Protein AF-A0A3D2Z417-F1 (afdb_monomer)

Solvent-accessible surface area (backbone atoms only — not comparable to full-atom values): 5834 Å² total; per-residue (Å²): 133,97,72,77,84,84,85,52,86,84,72,57,54,69,69,59,54,50,52,57,68,69,42,74,78,79,80,70,71,60,71,89,81,50,54,72,67,56,51,47,53,55,50,50,54,53,52,51,54,52,44,29,57,76,44,46,31,40,59,68,61,33,19,65,74,72,74,44,57,58,68,60,50,50,56,51,30,62,75,69,73,53,69,51,70,85,32,41,72,71,96,75,128

Radius of gyration: 19.37 Å; Cα contacts (8 Å, |Δi|>4): 46; chains: 1; bounding box: 45×49×48 Å

Structure (mmCIF, N/CA/C/O backbone):
data_AF-A0A3D2Z417-F1
#
_entry.id   AF-A0A3D2Z417-F1
#
loop_
_atom_site.group_PDB
_atom_site.id
_atom_site.type_symbol
_atom_site.label_atom_id
_atom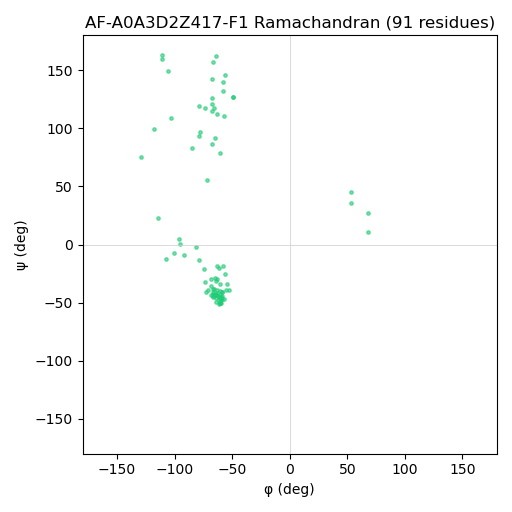_site.label_alt_id
_atom_site.label_comp_id
_atom_site.label_asym_id
_atom_site.label_entity_id
_atom_site.label_seq_id
_atom_site.pdbx_PDB_ins_code
_atom_site.Cartn_x
_atom_site.Cartn_y
_atom_site.Cartn_z
_atom_site.occupancy
_atom_site.B_iso_or_equiv
_atom_site.auth_seq_id
_atom_site.auth_comp_id
_atom_site.auth_asym_id
_atom_site.auth_atom_id
_atom_site.pdbx_PDB_model_num
ATOM 1 N N . VAL A 1 1 ? 5.316 -42.670 -35.918 1.00 49.94 1 VAL A N 1
ATOM 2 C CA . VAL A 1 1 ? 5.918 -41.386 -35.488 1.00 49.94 1 VAL A CA 1
ATOM 3 C C . VAL A 1 1 ? 4.851 -40.638 -34.706 1.00 49.94 1 VAL A C 1
ATOM 5 O O . VAL A 1 1 ? 3.831 -40.302 -35.289 1.00 49.94 1 VAL A O 1
ATOM 8 N N . LEU A 1 2 ? 4.998 -40.511 -33.386 1.00 52.06 2 LEU A N 1
ATOM 9 C CA . LEU A 1 2 ? 4.012 -39.849 -32.524 1.00 52.06 2 LEU A CA 1
ATOM 10 C C . LEU A 1 2 ? 4.284 -38.339 -32.537 1.00 52.06 2 LEU A C 1
ATOM 12 O O . LEU A 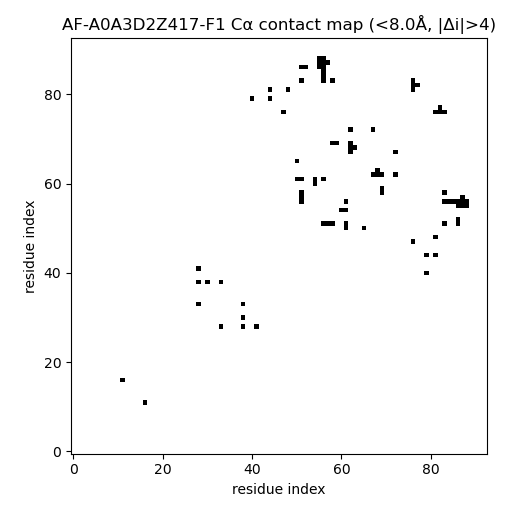1 2 ? 5.002 -37.830 -31.685 1.00 52.06 2 LEU A O 1
ATOM 16 N N . GLY A 1 3 ? 3.777 -37.646 -33.555 1.00 58.31 3 GLY A N 1
ATOM 17 C CA . GLY A 1 3 ? 3.831 -36.188 -33.655 1.00 58.31 3 GLY A CA 1
ATOM 18 C C . GLY A 1 3 ? 2.413 -35.642 -33.678 1.00 58.31 3 GLY A C 1
ATOM 19 O O . GLY A 1 3 ? 1.753 -35.712 -34.711 1.00 58.31 3 GLY A O 1
ATOM 20 N N . GLY A 1 4 ? 1.926 -35.164 -32.533 1.00 76.25 4 GLY A N 1
ATOM 21 C CA . GLY A 1 4 ? 0.651 -34.451 -32.465 1.00 76.25 4 GLY A CA 1
ATOM 22 C C . GLY A 1 4 ? 0.695 -33.138 -33.263 1.00 76.25 4 GLY A C 1
ATOM 23 O O . GLY A 1 4 ? 1.783 -32.658 -33.595 1.00 76.25 4 GLY A O 1
ATOM 24 N N . PRO A 1 5 ? -0.469 -32.557 -33.596 1.00 82.62 5 PRO A N 1
ATOM 25 C CA . PRO A 1 5 ? -0.537 -31.301 -34.334 1.00 82.62 5 PRO A CA 1
ATOM 26 C C . PRO A 1 5 ? 0.200 -30.172 -33.596 1.00 82.62 5 PRO A C 1
ATOM 28 O O . PRO A 1 5 ? 0.132 -30.057 -32.373 1.00 82.62 5 PRO A O 1
ATOM 31 N N . ILE A 1 6 ? 0.917 -29.341 -34.359 1.00 83.62 6 ILE A N 1
ATOM 32 C CA . ILE A 1 6 ? 1.613 -28.153 -33.850 1.00 83.62 6 ILE A CA 1
ATOM 33 C C . ILE A 1 6 ? 0.559 -27.142 -33.396 1.00 83.62 6 ILE A C 1
ATOM 35 O O . ILE A 1 6 ? -0.167 -26.613 -34.236 1.00 83.62 6 ILE A O 1
ATOM 39 N N . LEU A 1 7 ? 0.516 -26.855 -32.094 1.00 83.38 7 LEU A N 1
ATOM 40 C CA . LEU A 1 7 ? -0.343 -25.817 -31.526 1.00 83.38 7 LEU A CA 1
ATOM 41 C C . LEU A 1 7 ? 0.122 -24.431 -31.994 1.00 83.38 7 LEU A C 1
ATOM 43 O O . LEU A 1 7 ? 1.288 -24.059 -31.839 1.00 83.38 7 LEU A O 1
ATOM 47 N N . ARG A 1 8 ? -0.799 -23.660 -32.565 1.00 83.62 8 ARG A N 1
ATOM 48 C CA . ARG A 1 8 ? -0.636 -22.270 -32.999 1.00 83.62 8 ARG A CA 1
ATOM 49 C C . ARG A 1 8 ? -1.453 -21.348 -32.099 1.00 83.62 8 ARG A C 1
ATOM 51 O O . ARG A 1 8 ? -2.388 -21.768 -31.430 1.00 83.62 8 ARG A O 1
ATOM 58 N N . ALA A 1 9 ? -1.142 -20.052 -32.130 1.00 78.06 9 ALA A N 1
ATOM 59 C CA . ALA A 1 9 ? -1.863 -19.047 -31.342 1.00 78.06 9 ALA A CA 1
ATOM 60 C C . ALA A 1 9 ? -3.385 -19.021 -31.613 1.00 78.06 9 ALA A C 1
ATOM 62 O O . ALA A 1 9 ? -4.149 -18.651 -30.728 1.00 78.06 9 ALA A O 1
ATOM 63 N N . ASN A 1 10 ? -3.821 -19.453 -32.802 1.00 82.94 10 ASN A N 1
ATOM 64 C CA . ASN A 1 10 ? -5.235 -19.533 -33.182 1.00 82.94 10 ASN A CA 1
ATOM 65 C C . ASN A 1 10 ? -5.964 -20.760 -32.613 1.00 82.94 10 ASN A C 1
ATOM 67 O O . ASN A 1 10 ? -7.188 -20.795 -32.653 1.00 82.94 10 ASN A O 1
ATOM 71 N N . ASP A 1 11 ? -5.236 -21.745 -32.080 1.00 88.00 11 ASP A N 1
ATOM 72 C CA . ASP A 1 11 ? -5.828 -22.926 -31.438 1.00 88.00 11 ASP A CA 1
ATOM 73 C C . ASP A 1 11 ? -6.246 -22.637 -29.989 1.00 88.00 11 ASP A C 1
ATOM 75 O O . ASP A 1 11 ? -6.783 -23.505 -29.303 1.00 88.00 11 ASP A O 1
ATOM 79 N N . VAL A 1 12 ? -5.990 -21.415 -29.508 1.00 86.31 12 VAL A N 1
ATOM 80 C CA . VAL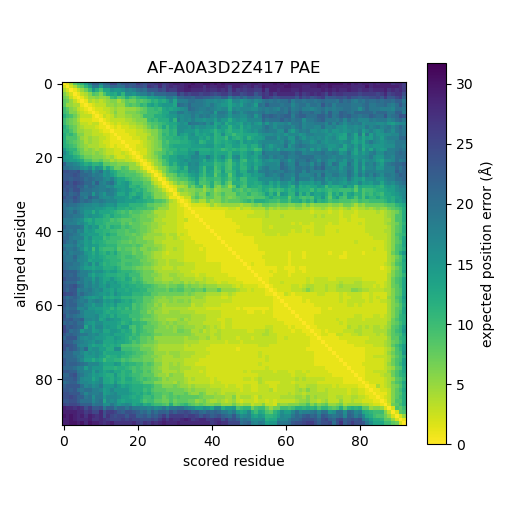 A 1 12 ? -6.429 -20.948 -28.197 1.00 86.31 12 VAL A CA 1
ATOM 81 C C . VAL A 1 12 ? -7.937 -20.686 -28.260 1.00 86.31 12 VAL A C 1
ATOM 83 O O . VAL A 1 12 ? -8.364 -19.795 -29.000 1.00 86.31 12 VAL A O 1
ATOM 86 N N . PRO A 1 13 ? -8.756 -21.412 -27.477 1.00 87.94 13 PRO A N 1
ATOM 87 C CA . PRO A 1 13 ? -10.193 -21.200 -27.451 1.00 87.94 13 PRO A CA 1
ATOM 88 C C . PRO A 1 13 ? -10.547 -19.749 -27.100 1.00 87.94 13 PRO A C 1
ATOM 90 O O . PRO A 1 13 ? -9.863 -19.116 -26.281 1.00 87.94 13 PRO A O 1
ATOM 93 N N . PRO A 1 14 ? -11.631 -19.205 -27.675 1.00 82.38 14 PRO A N 1
ATOM 94 C CA . PRO A 1 14 ? -12.018 -17.815 -27.468 1.00 82.38 14 PRO A CA 1
ATOM 95 C C . PRO A 1 14 ? -12.366 -17.505 -26.004 1.00 82.38 14 PRO A C 1
ATOM 97 O O . PRO A 1 14 ? -12.370 -16.341 -25.611 1.00 82.38 14 PRO A O 1
ATOM 100 N N . GLU A 1 15 ? -12.648 -18.509 -25.171 1.00 83.44 15 GLU A N 1
ATOM 101 C CA . GLU A 1 15 ? -12.831 -18.356 -23.722 1.00 83.44 15 GLU A CA 1
ATOM 102 C C . GLU A 1 15 ? -11.521 -17.950 -23.031 1.00 83.44 15 GLU A C 1
ATOM 104 O O . GLU A 1 15 ? -11.522 -17.074 -22.166 1.00 83.44 15 GLU A O 1
ATOM 109 N N . ILE A 1 16 ? -10.391 -18.535 -23.445 1.00 82.44 16 ILE A N 1
ATOM 110 C CA . ILE A 1 16 ? -9.066 -18.244 -22.877 1.00 82.44 16 ILE A CA 1
ATOM 111 C C . ILE A 1 16 ? -8.588 -16.858 -23.319 1.00 82.44 16 ILE A C 1
ATOM 113 O O . ILE A 1 16 ? -8.049 -16.102 -22.509 1.00 82.44 16 ILE A O 1
ATOM 117 N N . VAL A 1 17 ? -8.822 -16.494 -24.585 1.00 83.12 17 VAL A N 1
ATOM 118 C CA . VAL A 1 17 ? -8.499 -15.153 -25.101 1.00 83.12 17 VAL A CA 1
ATOM 119 C C . VAL A 1 17 ? -9.284 -14.085 -24.339 1.00 83.12 17 VAL A C 1
ATOM 121 O O . VAL A 1 17 ? -8.683 -13.150 -23.811 1.00 83.12 17 VAL A O 1
ATOM 124 N N . ARG A 1 18 ? -10.598 -14.281 -24.171 1.00 80.06 18 ARG A N 1
ATOM 125 C CA . ARG A 1 18 ? -11.460 -13.373 -23.399 1.00 80.06 18 ARG A CA 1
ATOM 126 C C . ARG A 1 18 ? -11.033 -13.257 -21.939 1.00 80.06 18 ARG A C 1
ATOM 128 O O . ARG A 1 18 ? -11.027 -12.160 -21.393 1.00 80.06 18 ARG A O 1
ATOM 135 N N . TRP A 1 19 ? -10.636 -14.358 -21.305 1.00 78.75 19 TRP A N 1
ATOM 136 C CA . TRP A 1 19 ? -10.110 -14.324 -19.938 1.00 78.75 19 TRP A CA 1
ATOM 137 C C . TRP A 1 19 ? -8.811 -13.517 -19.833 1.00 78.75 19 TRP A C 1
ATOM 139 O O . TRP A 1 19 ? -8.628 -12.767 -18.875 1.00 78.75 19 TRP A O 1
ATOM 149 N N . ARG A 1 20 ? -7.920 -13.625 -20.827 1.00 72.44 20 ARG A N 1
ATOM 150 C CA . ARG A 1 20 ? -6.685 -12.829 -20.892 1.00 72.44 20 ARG A CA 1
ATOM 151 C C . ARG A 1 20 ? -6.970 -11.338 -21.074 1.00 72.44 20 ARG A C 1
ATOM 153 O O . ARG A 1 20 ? -6.282 -10.531 -20.470 1.00 72.44 20 ARG A O 1
ATOM 160 N N . GLU A 1 21 ? -7.969 -10.982 -21.873 1.00 70.56 21 GLU A N 1
ATOM 161 C CA . GLU A 1 21 ? -8.375 -9.587 -22.114 1.00 70.56 21 GLU A CA 1
ATOM 162 C C . GLU A 1 21 ? -9.104 -8.963 -20.916 1.00 70.56 21 GLU A C 1
ATOM 164 O O . GLU A 1 21 ? -8.970 -7.771 -20.657 1.00 70.56 21 GLU A O 1
ATOM 169 N N . GLN A 1 22 ? -9.856 -9.767 -20.158 1.00 70.50 22 GLN A N 1
ATOM 170 C CA . GLN A 1 22 ? -10.516 -9.335 -18.921 1.00 70.50 22 GLN A CA 1
ATOM 171 C C . GLN A 1 22 ? -9.543 -9.176 -17.749 1.00 70.50 22 GLN A C 1
ATOM 173 O O . GLN A 1 22 ? -9.845 -8.470 -16.783 1.00 70.50 22 GLN A O 1
ATOM 178 N N . ARG A 1 23 ? -8.372 -9.823 -17.798 1.00 63.72 23 ARG A N 1
ATOM 179 C CA . ARG A 1 23 ? -7.297 -9.514 -16.856 1.00 63.72 23 ARG A CA 1
ATOM 180 C C . ARG A 1 23 ? -6.807 -8.111 -17.173 1.00 63.72 23 ARG A C 1
ATOM 182 O O . ARG A 1 23 ? -6.329 -7.849 -18.272 1.00 63.72 23 ARG A O 1
ATOM 189 N N . GLN A 1 24 ? -6.890 -7.221 -16.183 1.00 57.75 24 GLN A N 1
ATOM 190 C CA . GLN A 1 24 ? -6.127 -5.977 -16.230 1.00 57.75 24 GLN A CA 1
ATOM 191 C C . GLN A 1 24 ? -4.681 -6.355 -16.563 1.00 57.75 24 GLN A C 1
ATOM 193 O O . GLN A 1 24 ? -4.156 -7.246 -15.880 1.00 57.75 24 GLN A O 1
ATOM 198 N N . PRO A 1 25 ? -4.067 -5.755 -17.600 1.00 56.50 25 PRO A N 1
ATOM 199 C CA . PRO A 1 25 ? -2.703 -6.079 -17.966 1.00 56.50 25 PRO A CA 1
ATOM 200 C C . PRO A 1 25 ? -1.860 -6.011 -16.700 1.00 56.50 25 PRO A C 1
ATOM 202 O O . PRO A 1 25 ? -1.932 -5.059 -15.914 1.00 56.50 25 PRO A O 1
ATOM 205 N N . GLU A 1 26 ? -1.137 -7.090 -16.432 1.00 60.09 26 GLU A N 1
ATOM 206 C CA . GLU A 1 26 ? -0.199 -7.127 -15.332 1.00 60.09 26 GLU A CA 1
ATOM 207 C C . GLU A 1 26 ? 0.878 -6.098 -15.689 1.00 60.09 26 GLU A C 1
ATOM 209 O O . GLU A 1 26 ? 1.782 -6.411 -16.448 1.00 60.09 26 GLU A O 1
ATOM 214 N N . GLU A 1 27 ? 0.718 -4.834 -15.258 1.00 63.88 27 GLU A N 1
ATOM 215 C CA . GLU A 1 27 ? 1.729 -3.779 -15.430 1.00 63.88 27 GLU A CA 1
ATOM 216 C C . GLU A 1 27 ? 3.005 -4.212 -14.713 1.00 63.88 27 GLU A C 1
ATOM 218 O O . GLU A 1 27 ? 3.219 -3.839 -13.565 1.00 63.88 27 GLU A O 1
ATOM 223 N N . MET A 1 28 ? 3.798 -5.093 -15.306 1.00 64.19 28 MET A N 1
ATOM 224 C CA . MET A 1 28 ? 5.053 -5.520 -14.726 1.00 64.19 28 MET A CA 1
ATOM 225 C C . MET A 1 28 ? 5.956 -4.300 -14.720 1.00 64.19 28 MET A C 1
ATOM 227 O O . MET A 1 28 ? 6.267 -3.743 -15.769 1.00 64.19 28 MET A O 1
ATOM 231 N N . CYS A 1 29 ? 6.345 -3.861 -13.528 1.00 67.31 29 CYS A N 1
ATOM 232 C CA . CYS A 1 29 ? 7.444 -2.925 -13.425 1.00 67.31 29 CYS A CA 1
ATOM 233 C C . CYS A 1 29 ? 8.662 -3.586 -14.084 1.00 67.31 29 CYS A C 1
ATOM 235 O O . CYS A 1 29 ? 8.926 -4.765 -13.826 1.00 67.31 29 CYS A O 1
ATOM 237 N N . GLU A 1 30 ? 9.378 -2.875 -14.953 1.00 74.06 30 GLU A N 1
ATOM 238 C CA . GLU A 1 30 ? 10.636 -3.368 -15.507 1.00 74.06 30 GLU A CA 1
ATOM 239 C C . GLU A 1 30 ? 11.663 -3.423 -14.369 1.00 74.06 30 GLU A C 1
ATOM 241 O O . GLU A 1 30 ? 12.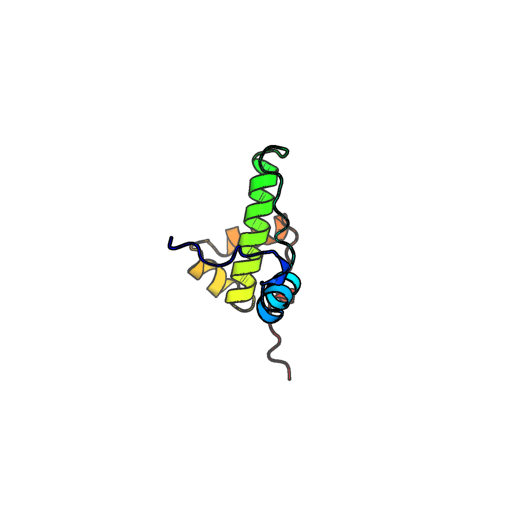397 -2.472 -14.121 1.00 74.06 30 GLU A O 1
ATOM 246 N N . LEU A 1 31 ? 11.684 -4.536 -13.626 1.00 69.19 31 LEU A N 1
ATOM 247 C CA . LEU A 1 31 ? 12.431 -4.685 -12.368 1.00 69.19 31 LEU A CA 1
ATOM 248 C C . LEU A 1 31 ? 13.945 -4.435 -12.509 1.00 69.19 31 LEU A C 1
ATOM 250 O O . LEU A 1 31 ? 14.611 -4.205 -11.506 1.00 69.19 31 LEU A O 1
ATOM 254 N N . GLY A 1 32 ? 14.488 -4.487 -13.730 1.00 74.56 32 GLY A N 1
ATOM 255 C CA . GLY A 1 32 ? 15.884 -4.152 -14.035 1.00 74.56 32 GLY A CA 1
ATOM 256 C C . GLY A 1 32 ? 16.134 -2.693 -14.438 1.00 74.56 32 GLY A C 1
ATOM 257 O O . GLY A 1 32 ? 17.290 -2.303 -14.563 1.00 74.56 32 GLY A O 1
ATOM 258 N N . ALA A 1 33 ? 15.083 -1.900 -14.654 1.00 83.00 33 ALA A N 1
ATOM 259 C CA . ALA A 1 33 ? 15.153 -0.508 -15.103 1.00 83.00 33 ALA A CA 1
ATOM 260 C C . ALA A 1 33 ? 14.798 0.506 -14.000 1.00 83.00 33 ALA A C 1
ATOM 262 O O . ALA A 1 33 ? 15.049 1.698 -14.166 1.00 83.00 33 ALA A O 1
ATOM 263 N N . VAL A 1 34 ? 14.239 0.044 -12.877 1.00 87.56 34 VAL A N 1
ATOM 264 C CA . VAL A 1 34 ? 13.847 0.890 -11.742 1.00 87.56 34 VAL A CA 1
ATOM 265 C C . VAL A 1 34 ? 14.722 0.653 -10.516 1.00 87.56 34 VAL A C 1
ATOM 267 O O . VAL A 1 34 ? 15.345 -0.398 -10.348 1.00 87.56 34 VAL A O 1
ATOM 270 N N . SER A 1 35 ? 14.744 1.623 -9.607 1.00 91.88 35 SER A N 1
ATOM 271 C CA . SER A 1 35 ? 15.377 1.452 -8.304 1.00 91.88 35 SER A CA 1
ATOM 272 C C . SER A 1 35 ? 14.634 0.420 -7.443 1.00 91.88 35 SER A C 1
ATOM 274 O O . SER A 1 35 ? 13.428 0.201 -7.574 1.00 91.88 35 SER A O 1
ATOM 276 N N . TYR A 1 36 ? 15.337 -0.174 -6.471 1.00 89.88 36 TYR A N 1
ATOM 277 C CA . TYR A 1 36 ? 14.722 -1.075 -5.485 1.00 89.88 36 TYR A CA 1
ATOM 278 C C . TYR A 1 36 ? 13.536 -0.426 -4.753 1.00 89.88 36 TYR A C 1
ATOM 280 O O . TYR A 1 36 ? 12.559 -1.097 -4.422 1.00 89.88 36 TYR A O 1
ATOM 288 N N . ARG A 1 37 ? 13.611 0.890 -4.513 1.00 90.88 37 ARG A N 1
ATOM 289 C CA . ARG A 1 37 ? 12.538 1.652 -3.872 1.00 90.88 37 ARG A CA 1
ATOM 290 C C . ARG A 1 37 ? 11.272 1.652 -4.727 1.00 90.88 37 ARG A C 1
ATOM 292 O O . ARG A 1 37 ? 10.211 1.318 -4.212 1.00 90.88 37 ARG A O 1
ATOM 299 N N . GLU A 1 38 ? 11.396 1.973 -6.009 1.00 89.81 38 GLU A N 1
ATOM 300 C CA . GLU A 1 38 ? 10.272 1.999 -6.952 1.00 89.81 38 GLU A CA 1
ATOM 301 C C . GLU A 1 38 ? 9.680 0.600 -7.152 1.00 89.81 38 GLU A C 1
ATOM 303 O O . GLU A 1 38 ? 8.464 0.427 -7.089 1.00 89.81 38 GLU A O 1
ATOM 308 N N . ALA A 1 39 ? 10.529 -0.424 -7.290 1.00 90.50 39 ALA A N 1
ATOM 309 C CA . ALA A 1 39 ? 10.083 -1.814 -7.376 1.00 90.50 39 ALA A CA 1
ATOM 310 C C . ALA A 1 39 ? 9.286 -2.240 -6.129 1.00 90.50 39 ALA A C 1
ATOM 312 O O . ALA A 1 39 ? 8.253 -2.906 -6.233 1.00 90.50 39 ALA A O 1
ATOM 313 N N . ARG A 1 40 ? 9.741 -1.827 -4.938 1.00 91.44 40 ARG A N 1
ATOM 314 C CA . ARG A 1 40 ? 9.046 -2.089 -3.674 1.00 91.44 40 ARG A CA 1
ATOM 315 C C . ARG A 1 40 ? 7.716 -1.347 -3.583 1.00 91.44 40 ARG A C 1
ATOM 317 O O . ARG A 1 40 ? 6.735 -1.942 -3.154 1.00 91.44 40 ARG A O 1
ATOM 324 N N . GLU A 1 41 ? 7.668 -0.074 -3.962 1.00 92.12 41 GLU A N 1
ATOM 325 C CA . GLU A 1 41 ? 6.431 0.719 -3.963 1.00 92.12 41 GLU A CA 1
ATOM 326 C C . GLU A 1 41 ? 5.399 0.140 -4.942 1.00 92.12 41 GLU A C 1
ATOM 328 O O . GLU A 1 41 ? 4.230 -0.016 -4.583 1.00 92.12 41 GLU A O 1
ATOM 333 N N . TRP A 1 42 ? 5.836 -0.284 -6.132 1.00 90.62 42 TRP A N 1
ATOM 334 C CA . TRP A 1 42 ? 4.993 -0.995 -7.095 1.00 90.62 42 TRP A CA 1
ATOM 335 C C . TRP A 1 42 ? 4.437 -2.303 -6.518 1.00 90.62 42 TRP A C 1
ATOM 337 O O . TRP A 1 42 ? 3.230 -2.558 -6.601 1.00 90.62 42 TRP A O 1
ATOM 347 N N . PHE A 1 43 ? 5.299 -3.115 -5.896 1.00 91.62 43 PHE A N 1
ATOM 348 C CA . PHE A 1 43 ? 4.887 -4.365 -5.259 1.00 91.62 43 PHE A CA 1
ATOM 349 C C . PHE A 1 43 ? 3.870 -4.103 -4.148 1.00 91.62 43 PHE A C 1
ATOM 351 O O . PHE A 1 43 ? 2.798 -4.709 -4.149 1.00 91.62 43 PHE A O 1
ATOM 358 N N . ASP A 1 44 ? 4.174 -3.173 -3.240 1.00 93.19 44 ASP A N 1
ATOM 359 C CA . ASP A 1 44 ? 3.312 -2.841 -2.109 1.00 93.19 44 ASP A CA 1
ATOM 360 C C . ASP A 1 44 ? 1.940 -2.369 -2.598 1.00 93.19 44 ASP A C 1
ATOM 362 O O . ASP A 1 44 ? 0.918 -2.847 -2.107 1.00 93.19 44 ASP A O 1
ATOM 366 N N . ARG A 1 45 ? 1.891 -1.502 -3.620 1.00 93.06 45 ARG A N 1
ATOM 367 C CA . ARG A 1 45 ? 0.628 -1.027 -4.200 1.00 93.06 45 ARG A CA 1
ATOM 368 C C . ARG A 1 45 ? -0.221 -2.183 -4.721 1.00 93.06 45 ARG A C 1
ATOM 370 O O . ARG A 1 45 ? -1.410 -2.263 -4.410 1.00 93.06 45 ARG A O 1
ATOM 377 N N . ARG A 1 46 ? 0.368 -3.115 -5.478 1.00 90.75 46 ARG A N 1
ATOM 378 C CA . ARG A 1 46 ? -0.371 -4.283 -5.994 1.00 90.75 46 ARG A CA 1
ATOM 379 C C . ARG A 1 46 ? -0.809 -5.224 -4.883 1.00 90.75 46 ARG A C 1
ATOM 381 O O . ARG A 1 46 ? -1.959 -5.669 -4.881 1.00 90.75 46 ARG A O 1
ATOM 388 N N . PHE A 1 47 ? 0.092 -5.518 -3.955 1.00 92.81 47 PHE A N 1
ATOM 389 C CA . PHE A 1 47 ? -0.160 -6.418 -2.841 1.00 92.81 47 PHE A CA 1
ATOM 390 C C . PHE A 1 47 ? -1.308 -5.904 -1.964 1.00 92.81 47 PHE A C 1
ATOM 392 O O . PHE A 1 47 ? -2.277 -6.629 -1.722 1.00 92.81 47 PHE A O 1
ATOM 399 N N . LEU A 1 48 ? -1.252 -4.632 -1.560 1.00 93.56 48 LEU A N 1
ATOM 400 C CA . LEU A 1 48 ? -2.252 -4.016 -0.691 1.00 93.56 48 LEU A CA 1
ATOM 401 C C . LEU A 1 48 ? -3.607 -3.861 -1.382 1.00 93.56 48 LEU A C 1
ATOM 403 O O . LEU A 1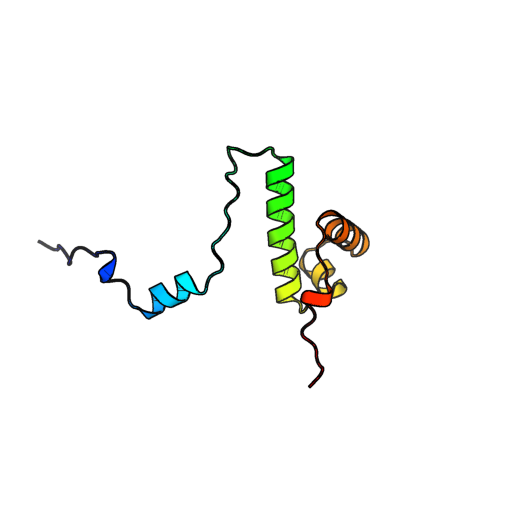 48 ? -4.620 -4.229 -0.792 1.00 93.56 48 LEU A O 1
ATOM 407 N N . CYS A 1 49 ? -3.652 -3.423 -2.644 1.00 92.25 49 CYS A N 1
ATOM 408 C CA . CYS A 1 49 ? -4.902 -3.378 -3.413 1.00 92.25 49 CYS A CA 1
ATOM 409 C C . CYS A 1 49 ? -5.551 -4.767 -3.541 1.00 92.25 49 CYS A C 1
ATOM 411 O O . CYS A 1 49 ? -6.768 -4.904 -3.419 1.00 92.25 49 CYS A O 1
ATOM 413 N N . GLY A 1 50 ? -4.756 -5.819 -3.763 1.00 91.00 50 GLY A N 1
ATOM 414 C CA . GLY A 1 50 ? -5.253 -7.196 -3.807 1.00 91.00 50 GLY A CA 1
ATOM 415 C C . GLY A 1 50 ? -5.819 -7.664 -2.464 1.00 91.00 50 GLY A C 1
ATOM 416 O O . GLY A 1 50 ? -6.899 -8.258 -2.420 1.00 91.00 50 GLY A O 1
ATOM 417 N N . ALA A 1 51 ? -5.124 -7.357 -1.368 1.00 92.31 51 ALA A N 1
ATOM 418 C CA . ALA A 1 51 ? -5.585 -7.671 -0.020 1.00 92.31 51 ALA A CA 1
ATOM 419 C C . ALA A 1 51 ? -6.880 -6.913 0.328 1.00 92.31 51 ALA A C 1
ATOM 421 O O . ALA A 1 51 ? -7.836 -7.517 0.814 1.00 92.31 51 ALA A O 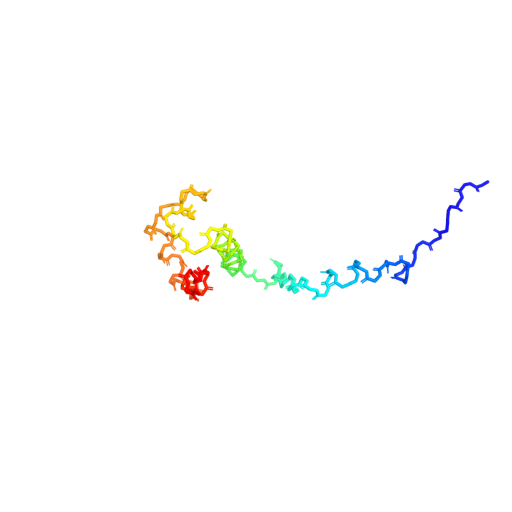1
ATOM 422 N N . LEU A 1 52 ? -6.961 -5.621 -0.005 1.00 92.44 52 LEU A N 1
ATOM 423 C CA . LEU A 1 52 ? -8.159 -4.799 0.185 1.00 92.44 52 LEU A CA 1
ATOM 424 C C . LEU A 1 52 ? -9.366 -5.361 -0.576 1.00 92.44 52 LEU A C 1
ATOM 426 O O . LEU A 1 52 ? -10.435 -5.500 0.017 1.00 92.44 52 LEU A O 1
ATOM 430 N N . ARG A 1 53 ? -9.196 -5.765 -1.844 1.00 90.81 53 ARG A N 1
ATOM 431 C CA . ARG A 1 53 ? -10.264 -6.409 -2.637 1.00 90.81 53 ARG A CA 1
ATOM 432 C C . ARG A 1 53 ? -10.752 -7.709 -2.004 1.00 90.81 53 ARG A C 1
ATOM 434 O O . ARG A 1 53 ? -11.954 -7.936 -1.935 1.00 90.81 53 ARG A O 1
ATOM 441 N N . ARG A 1 54 ? -9.835 -8.554 -1.521 1.00 89.56 54 ARG A N 1
ATOM 442 C CA . ARG A 1 54 ? -10.169 -9.859 -0.921 1.00 89.56 54 ARG A CA 1
ATOM 443 C C . ARG A 1 54 ? -10.974 -9.735 0.375 1.00 89.56 54 ARG A C 1
ATOM 445 O O . ARG A 1 54 ? -11.746 -10.632 0.692 1.00 89.56 54 ARG A O 1
ATOM 452 N N . HIS A 1 55 ? -10.786 -8.644 1.114 1.00 91.19 55 HIS A N 1
ATOM 453 C CA . HIS A 1 55 ? -11.423 -8.412 2.411 1.00 91.19 55 HIS A CA 1
ATOM 454 C C . HIS A 1 55 ? -12.415 -7.234 2.396 1.00 91.19 55 HIS A C 1
ATOM 456 O O . HIS A 1 55 ? -12.683 -6.657 3.453 1.00 91.19 55 HIS A O 1
ATOM 462 N N . ASN A 1 56 ? -12.952 -6.871 1.222 1.00 87.88 56 ASN A N 1
ATOM 463 C CA . AS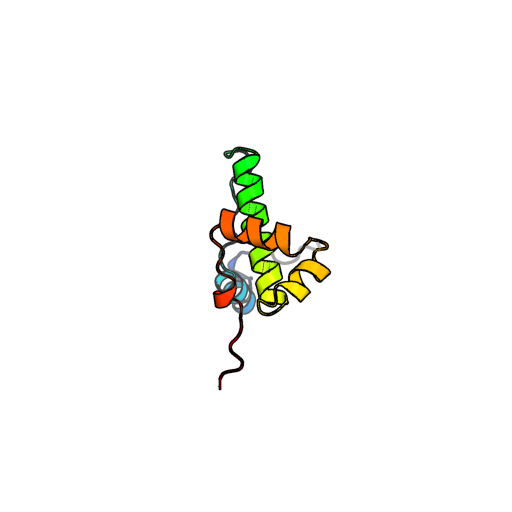N A 1 56 ? -13.989 -5.840 1.041 1.00 87.88 56 ASN A CA 1
ATOM 464 C C . ASN A 1 56 ? -13.635 -4.478 1.677 1.00 87.88 56 ASN A C 1
ATOM 466 O O . ASN A 1 56 ? -14.490 -3.817 2.267 1.00 87.88 56 ASN A O 1
ATOM 470 N N . GLY A 1 57 ? -12.357 -4.090 1.651 1.00 85.94 57 GLY A N 1
ATOM 471 C CA . GLY A 1 57 ? -11.890 -2.836 2.250 1.00 85.94 57 GLY A CA 1
ATOM 472 C C . GLY A 1 57 ? -11.974 -2.784 3.784 1.00 85.94 57 GLY A C 1
ATOM 473 O O . GLY A 1 57 ? -11.796 -1.721 4.377 1.00 85.94 57 GLY A O 1
ATOM 474 N N . VAL A 1 58 ? -12.233 -3.903 4.476 1.00 91.38 58 VAL A N 1
ATOM 475 C CA . VAL A 1 58 ? -12.258 -3.936 5.947 1.00 91.38 58 VAL A CA 1
ATOM 476 C C . VAL A 1 58 ? -10.828 -3.984 6.482 1.00 91.38 58 VAL A C 1
ATOM 478 O O . VAL A 1 58 ? -10.244 -5.055 6.652 1.00 91.38 58 VAL A O 1
ATOM 481 N N . LEU A 1 59 ? -10.272 -2.811 6.791 1.00 91.12 59 LEU A N 1
ATOM 482 C CA . LEU A 1 59 ? -8.865 -2.634 7.168 1.00 91.12 59 LEU A CA 1
ATOM 483 C C . LEU A 1 59 ? -8.400 -3.544 8.315 1.00 91.12 59 LEU A C 1
ATOM 485 O O . LEU A 1 59 ? -7.296 -4.075 8.265 1.00 91.12 59 LEU A O 1
ATOM 489 N N . THR A 1 60 ? -9.240 -3.762 9.332 1.00 92.38 60 THR A N 1
ATOM 490 C CA . THR A 1 60 ? -8.926 -4.676 10.445 1.00 92.38 60 THR A CA 1
ATOM 491 C C . THR A 1 60 ? -8.707 -6.107 9.954 1.00 92.38 60 THR A C 1
ATOM 493 O O . THR A 1 60 ? -7.699 -6.714 10.299 1.00 92.38 60 THR A O 1
ATOM 496 N N . ARG A 1 61 ? -9.590 -6.612 9.080 1.00 92.88 61 ARG A N 1
ATOM 497 C CA . ARG A 1 61 ? -9.466 -7.960 8.503 1.00 92.88 61 ARG A CA 1
ATOM 498 C C . ARG A 1 61 ? -8.252 -8.069 7.589 1.00 92.88 61 ARG A C 1
ATOM 500 O O . ARG A 1 61 ? -7.572 -9.085 7.609 1.00 92.88 61 ARG A O 1
ATOM 507 N N . VAL A 1 62 ? -7.965 -7.019 6.815 1.00 94.94 62 VAL A N 1
ATOM 508 C CA . VAL A 1 62 ? -6.767 -6.961 5.963 1.00 94.94 62 VAL A CA 1
ATOM 509 C C . VAL A 1 62 ? -5.506 -7.049 6.815 1.00 94.94 62 VAL A C 1
ATOM 511 O O . VAL A 1 62 ? -4.662 -7.894 6.549 1.00 94.94 62 VAL A O 1
ATOM 514 N N . ALA A 1 63 ? -5.397 -6.208 7.845 1.00 95.19 63 ALA A N 1
ATOM 515 C CA . ALA A 1 63 ? -4.252 -6.145 8.748 1.00 95.19 63 ALA A CA 1
ATOM 516 C C . ALA A 1 63 ? -3.976 -7.496 9.429 1.00 95.19 63 ALA A C 1
ATOM 518 O O . ALA A 1 63 ? -2.842 -7.971 9.409 1.00 95.19 63 ALA A O 1
ATOM 519 N N . GLU A 1 64 ? -5.020 -8.140 9.960 1.00 94.69 64 GLU A N 1
ATOM 520 C CA . GLU A 1 64 ? -4.935 -9.478 10.555 1.00 94.69 64 GLU A CA 1
ATOM 521 C C . GLU A 1 64 ? -4.504 -10.535 9.530 1.00 94.69 64 GLU A C 1
ATOM 523 O O . GLU A 1 64 ? -3.610 -11.330 9.808 1.00 94.69 64 GLU A O 1
ATOM 528 N N . ALA A 1 65 ? -5.078 -10.511 8.324 1.00 94.00 65 ALA A N 1
ATOM 529 C CA . ALA A 1 65 ? -4.794 -11.500 7.287 1.00 94.00 65 ALA A CA 1
ATOM 530 C C . ALA A 1 65 ? -3.367 -11.410 6.724 1.00 94.00 65 ALA A C 1
ATOM 532 O O . ALA A 1 65 ? -2.776 -12.438 6.397 1.00 94.00 65 ALA A O 1
ATOM 533 N N . ILE A 1 66 ? -2.809 -10.201 6.595 1.00 93.75 66 ILE A N 1
ATOM 534 C CA . ILE A 1 66 ? -1.448 -9.991 6.068 1.00 93.75 66 ILE A CA 1
ATOM 535 C C . ILE A 1 66 ? -0.385 -9.880 7.171 1.00 93.75 66 ILE A C 1
ATOM 537 O O . ILE A 1 66 ? 0.788 -9.673 6.865 1.00 93.75 66 ILE A O 1
ATOM 541 N N . GLY A 1 67 ? -0.778 -9.987 8.446 1.00 94.75 67 GLY A N 1
ATOM 542 C CA . GLY A 1 67 ? 0.134 -9.915 9.590 1.00 94.75 67 GLY A CA 1
ATOM 543 C C . GLY A 1 67 ? 0.754 -8.532 9.819 1.00 94.75 67 GLY A C 1
ATOM 544 O O . GLY A 1 67 ? 1.855 -8.432 10.357 1.00 94.75 67 GLY A O 1
ATOM 545 N N . MET A 1 68 ? 0.077 -7.456 9.408 1.00 94.44 68 MET A N 1
ATOM 546 C CA . MET A 1 68 ? 0.540 -6.079 9.612 1.00 94.44 68 MET A CA 1
ATOM 547 C C . MET A 1 68 ? -0.256 -5.383 10.712 1.00 94.44 68 MET A C 1
ATOM 549 O O . MET A 1 68 ? -1.449 -5.610 10.889 1.00 94.44 68 MET A O 1
ATOM 553 N N . SER A 1 69 ? 0.381 -4.455 11.428 1.00 96.00 69 SER A N 1
ATOM 554 C CA . SER A 1 69 ? -0.373 -3.582 12.329 1.00 96.00 69 SER A CA 1
ATOM 555 C C . SER A 1 69 ? -1.285 -2.646 11.529 1.00 96.00 69 SER A C 1
ATOM 557 O O . SER A 1 69 ? -0.886 -2.109 10.493 1.00 96.00 69 SER A O 1
ATOM 559 N N . ARG A 1 70 ? -2.491 -2.379 12.047 1.00 93.00 70 ARG A N 1
ATOM 560 C CA . ARG A 1 70 ? -3.437 -1.431 11.428 1.00 93.00 70 ARG A CA 1
ATOM 561 C C . ARG A 1 70 ? -2.823 -0.045 11.214 1.00 93.00 70 ARG A C 1
ATOM 563 O O . ARG A 1 70 ? -3.044 0.557 10.173 1.00 93.00 70 ARG A O 1
ATOM 570 N N . LYS A 1 71 ? -2.022 0.437 12.175 1.00 94.75 71 LYS A N 1
ATOM 571 C CA . LYS A 1 71 ? -1.343 1.740 12.095 1.00 94.75 71 LYS A CA 1
ATOM 572 C C . LYS A 1 71 ? -0.324 1.782 10.956 1.00 94.75 71 LYS A C 1
ATOM 574 O O . LYS A 1 71 ? -0.305 2.745 10.200 1.00 94.75 71 LYS A O 1
ATOM 579 N N . TYR A 1 72 ? 0.507 0.744 10.832 1.00 94.19 72 TYR A N 1
ATOM 580 C CA . TYR A 1 72 ? 1.483 0.655 9.745 1.00 94.19 72 TYR A CA 1
ATOM 581 C C . TYR A 1 72 ? 0.792 0.550 8.388 1.00 94.19 72 TYR A C 1
ATOM 583 O O . TYR A 1 72 ? 1.168 1.248 7.454 1.00 94.19 72 TYR A O 1
ATOM 591 N N . LEU A 1 73 ? -0.254 -0.275 8.306 1.00 93.88 73 LEU A N 1
ATOM 592 C CA . LEU A 1 73 ? -1.045 -0.427 7.095 1.00 93.88 73 LEU A CA 1
ATOM 593 C C . LEU A 1 73 ? -1.672 0.906 6.668 1.00 93.88 73 LEU A C 1
ATOM 595 O O . LEU A 1 73 ? -1.542 1.277 5.510 1.00 93.88 73 LEU A O 1
ATOM 599 N N . TYR A 1 74 ? -2.271 1.658 7.596 1.00 93.19 74 TYR A N 1
ATOM 600 C CA . TYR A 1 74 ? -2.849 2.972 7.303 1.00 93.19 74 TYR A CA 1
ATOM 601 C C . TYR A 1 74 ? -1.804 3.954 6.756 1.00 93.19 74 TYR A C 1
ATOM 603 O O . TYR A 1 74 ? -1.993 4.513 5.682 1.00 93.19 74 TYR A O 1
ATOM 611 N N . ALA A 1 75 ? -0.661 4.086 7.437 1.00 94.25 75 ALA A N 1
ATOM 612 C CA . ALA A 1 75 ? 0.432 4.946 6.979 1.00 94.25 75 ALA A CA 1
ATOM 613 C C . ALA A 1 75 ? 0.983 4.510 5.610 1.00 94.25 75 ALA A C 1
ATOM 615 O O . ALA A 1 75 ? 1.391 5.344 4.803 1.00 94.25 75 ALA A O 1
ATOM 616 N N . ARG A 1 76 ? 0.996 3.199 5.328 1.00 94.19 76 ARG A N 1
ATOM 617 C CA . ARG A 1 76 ? 1.440 2.679 4.031 1.00 94.19 76 ARG A CA 1
ATOM 618 C C . ARG A 1 76 ? 0.441 2.988 2.918 1.00 94.19 76 ARG A C 1
ATOM 620 O O . ARG A 1 76 ? 0.878 3.320 1.825 1.00 94.19 76 ARG A O 1
ATOM 627 N N . LEU A 1 77 ? -0.859 2.903 3.190 1.00 94.06 77 LEU A N 1
ATOM 628 C CA . LEU A 1 77 ? -1.911 3.245 2.229 1.00 94.06 77 LEU A CA 1
ATOM 629 C C . LEU A 1 77 ? -1.920 4.742 1.909 1.00 94.06 77 LEU A C 1
ATOM 631 O O . LEU A 1 77 ? -1.979 5.096 0.738 1.00 94.06 77 LEU A O 1
ATOM 635 N N . GLU A 1 78 ? -1.768 5.596 2.923 1.00 93.81 78 GLU A N 1
ATOM 636 C CA . GLU A 1 78 ? -1.644 7.049 2.755 1.00 93.81 78 GLU A CA 1
ATOM 637 C C . GLU A 1 78 ? -0.414 7.410 1.910 1.00 93.81 78 GLU A C 1
ATOM 639 O O . GLU A 1 78 ? -0.509 8.176 0.958 1.00 93.81 78 GLU A O 1
ATOM 644 N N . HIS A 1 79 ? 0.737 6.788 2.188 1.00 93.69 79 HIS A N 1
ATOM 645 C CA . HIS A 1 79 ? 1.960 7.014 1.415 1.00 93.69 79 HIS A CA 1
ATOM 646 C C . HIS A 1 79 ? 1.852 6.582 -0.057 1.00 93.69 79 HIS A C 1
ATOM 648 O O . HIS A 1 79 ? 2.546 7.132 -0.907 1.00 93.69 79 HIS A O 1
ATOM 654 N N . LEU A 1 80 ? 1.022 5.578 -0.351 1.00 92.81 80 LEU A N 1
ATOM 655 C CA . LEU A 1 80 ? 0.810 5.046 -1.700 1.00 92.81 80 LEU A CA 1
ATOM 656 C C . LEU A 1 80 ? -0.417 5.655 -2.402 1.00 92.81 80 LEU A C 1
ATOM 658 O O . LEU A 1 80 ? -0.752 5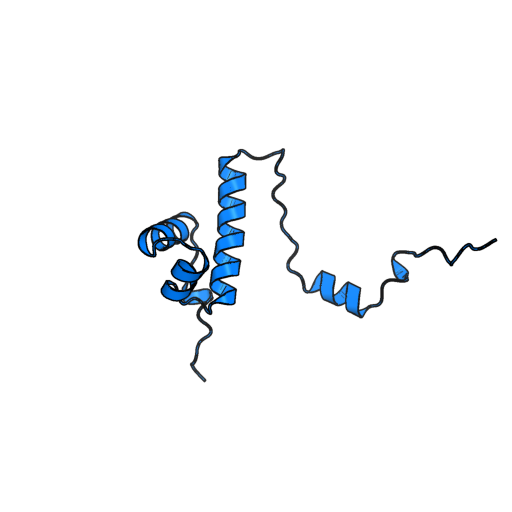.201 -3.498 1.00 92.81 80 LEU A O 1
ATOM 662 N N . ASP A 1 81 ? -1.078 6.635 -1.772 1.00 93.19 81 ASP A N 1
ATOM 663 C CA . ASP A 1 81 ? -2.307 7.280 -2.251 1.00 93.19 81 ASP A CA 1
ATOM 664 C C . ASP A 1 81 ? -3.420 6.264 -2.593 1.00 93.19 81 ASP A C 1
ATOM 666 O O . ASP A 1 81 ? -4.044 6.287 -3.655 1.00 93.19 81 ASP A O 1
ATOM 670 N N . ILE A 1 82 ? -3.622 5.280 -1.707 1.00 92.06 82 ILE A N 1
ATOM 671 C CA . ILE A 1 82 ? -4.638 4.231 -1.864 1.00 92.06 82 ILE A CA 1
ATOM 672 C C . ILE A 1 82 ? -5.831 4.542 -0.963 1.00 92.06 82 ILE A C 1
ATOM 674 O O . ILE A 1 82 ? -5.773 4.348 0.252 1.00 92.06 82 ILE A O 1
ATOM 678 N N . ASP A 1 83 ? -6.944 4.939 -1.575 1.00 90.00 83 ASP A N 1
ATOM 679 C CA . ASP A 1 83 ? -8.208 5.126 -0.866 1.00 90.00 83 ASP A CA 1
ATOM 680 C C . ASP A 1 83 ? -8.912 3.782 -0.610 1.00 90.00 83 ASP A C 1
ATOM 682 O O . ASP A 1 83 ? -9.266 3.042 -1.534 1.00 90.00 83 ASP A O 1
ATOM 686 N N . VAL A 1 84 ? -9.114 3.471 0.672 1.00 88.81 84 VAL A N 1
ATOM 687 C CA . VAL A 1 84 ? -9.776 2.252 1.155 1.00 88.81 84 VAL A CA 1
ATOM 688 C C . VAL A 1 84 ? -11.263 2.241 0.809 1.00 88.81 84 VAL A C 1
ATOM 690 O O . VAL A 1 84 ? -11.822 1.161 0.595 1.00 88.81 84 VAL A O 1
ATOM 693 N N . GLU A 1 85 ? -11.904 3.407 0.716 1.00 86.50 85 GLU A N 1
ATOM 694 C CA . GLU A 1 85 ? -13.346 3.512 0.477 1.00 86.50 85 GLU A CA 1
ATOM 695 C C . GLU A 1 85 ? -13.736 2.939 -0.891 1.00 86.50 85 GLU A C 1
ATOM 697 O O . GLU A 1 85 ? -14.765 2.275 -1.009 1.00 86.50 85 GLU A O 1
ATOM 702 N N . ASN A 1 86 ? -12.848 3.031 -1.887 1.00 86.88 86 ASN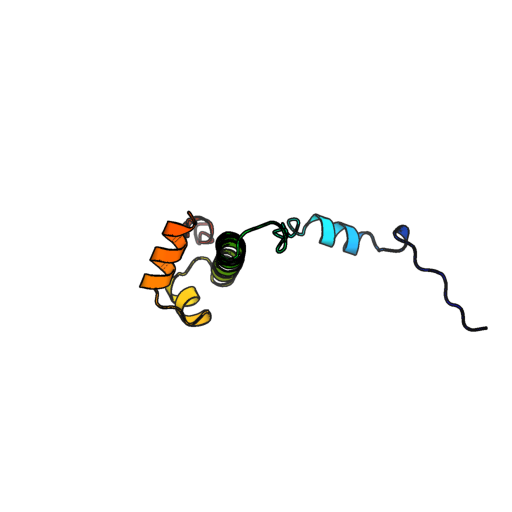 A N 1
ATOM 703 C CA . ASN A 1 86 ? -13.027 2.411 -3.206 1.00 86.88 86 ASN A CA 1
ATOM 704 C C . ASN A 1 86 ? -13.146 0.877 -3.170 1.00 86.88 86 ASN A C 1
ATOM 706 O O . ASN A 1 86 ? -13.635 0.263 -4.118 1.00 86.88 86 ASN A O 1
ATOM 710 N N . PHE A 1 87 ? -12.676 0.235 -2.098 1.00 85.94 87 PHE A N 1
ATOM 711 C CA . PHE A 1 87 ? -12.701 -1.222 -1.937 1.00 85.94 87 PHE A CA 1
ATOM 712 C C . PHE A 1 87 ? -13.844 -1.703 -1.047 1.00 85.94 87 PHE A C 1
ATOM 714 O O . PHE A 1 87 ? -14.074 -2.912 -0.939 1.00 85.94 87 PHE A O 1
ATOM 721 N N . ARG A 1 88 ? -14.568 -0.778 -0.411 1.00 82.25 88 ARG A N 1
ATOM 722 C CA . ARG A 1 88 ? -15.751 -1.095 0.379 1.00 82.25 88 ARG A CA 1
ATOM 723 C C . ARG A 1 88 ? -16.905 -1.328 -0.585 1.00 82.25 88 ARG A C 1
ATOM 725 O O . ARG A 1 88 ? -17.558 -0.396 -1.045 1.00 82.25 88 ARG A O 1
ATOM 732 N N . THR A 1 89 ? -17.166 -2.593 -0.903 1.00 68.75 89 THR A N 1
ATOM 733 C CA . THR A 1 89 ? -18.414 -2.981 -1.568 1.00 68.75 89 THR A CA 1
ATOM 734 C C . THR A 1 89 ? -19.563 -2.508 -0.692 1.00 68.75 89 THR A C 1
ATOM 736 O O . THR A 1 89 ? -19.730 -2.983 0.431 1.00 68.75 89 THR A O 1
ATOM 739 N N . SER A 1 90 ? -20.285 -1.508 -1.183 1.00 55.16 90 SER A N 1
ATOM 740 C CA . SER A 1 90 ? -21.398 -0.905 -0.479 1.00 55.16 90 SER A CA 1
ATOM 741 C C . SER A 1 90 ? -22.477 -1.961 -0.281 1.00 55.16 90 SER A C 1
ATOM 743 O O . SER A 1 90 ? -23.124 -2.369 -1.238 1.00 55.16 90 SER A O 1
ATOM 745 N N . ASP A 1 91 ? -22.704 -2.357 0.967 1.00 53.31 91 ASP A N 1
ATOM 746 C CA . ASP A 1 91 ? -23.975 -2.928 1.422 1.00 53.31 91 ASP A CA 1
ATOM 747 C C . ASP A 1 91 ? -25.031 -1.799 1.472 1.00 53.31 91 ASP A C 1
ATOM 749 O O . ASP A 1 91 ? -25.560 -1.428 2.516 1.00 53.31 91 ASP A O 1
ATOM 753 N N . ARG A 1 92 ? -25.211 -1.119 0.331 1.00 49.44 92 ARG A N 1
ATOM 754 C CA . ARG A 1 92 ? -26.229 -0.093 0.079 1.00 49.44 92 ARG A CA 1
ATOM 755 C C . ARG A 1 92 ? -26.944 -0.462 -1.217 1.00 49.44 92 ARG A C 1
ATOM 757 O O . ARG A 1 92 ? -26.688 0.113 -2.273 1.00 49.44 92 ARG A O 1
ATOM 764 N N . SER A 1 93 ? -27.813 -1.457 -1.138 1.00 40.72 93 SER A N 1
ATOM 765 C CA . SER A 1 93 ? -28.958 -1.652 -2.032 1.00 40.72 93 SER A CA 1
ATOM 766 C C . SER A 1 93 ? -30.076 -2.285 -1.228 1.00 40.72 93 SER A C 1
ATOM 768 O O . SER A 1 93 ? -29.759 -3.185 -0.423 1.00 40.72 93 SER A O 1
#

Foldseek 3Di:
DPDDDDDDPVNPDVVVVVVVVVPDPPPDDPVVPDDPVVNVLVVLVVVLVVLLLVVQLPLVSSCVVVVHDSVVSVVSCVVSVHDSVVSNPDPPD

pLDDT: mean 83.27, std 13.19, range [40.72, 96.0]

Sequence (93 aa):
VLGGPILRANDVPPEIVRWREQRQPEEMCELGAVSYREAREWFDRRFLCGALRRHNGVLTRVAEAIGMSRKYLYARLEHLDIDVENFRTSDRS

Mean predicted aligned error: 9.85 Å

Nearest PDB structures (foldseek):
  4fth-assembly1_B  TM=9.414E-01  e=4.833E-02  Aquifex aeolicus
  3e7l-assembly2_D  TM=9.531E-01  e=7.829E-02  Aquifex aeolicus
  4fth-assembly1_A  TM=8.533E-01  e=7.829E-02  Aquifex aeolicus
  5m7n-assembly1_B  TM=6.903E-01  e=2.809E-02  Brucella abortus str. 2308 A

Secondary structure (DSSP, 8-state):
--------GGGS-HHHHHHHHHSPP-----TTTS-HHHHHHHHHHHHHHHHHHHTTT-HHHHHHHHT--HHHHHHHHHHTT--SGGG------